Protein AF-A0A1B5L3J9-F1 (afdb_monomer)

Sequence (70 aa):
MEAKETLKARALQFLVQNKYKDRFKLKGPMLEPKSQPTYFKDLVREIEEAPKRTWLERLGKRLSGMIRLQ

InterPro domains:
  IPR037653 Cytochrome B pre-mRNA-processing protein 6 [PTHR28250] (2-65)

Foldseek 3Di:
DVVVVVVVVVVVVCVVVVVCVPVDPDDQCNCQDPVHGCVNVVVVVCVVCVVVDDPVVVVVVVVVVVVVVD

Mean predicted aligned error: 12.13 Å

pLDDT: mean 80.68, std 12.55, range [47.31, 97.38]

Structure (mmCIF, N/CA/C/O backbone):
data_AF-A0A1B5L3J9-F1
#
_entry.id   AF-A0A1B5L3J9-F1
#
loop_
_atom_site.group_PDB
_atom_site.id
_atom_site.type_symbol
_atom_site.label_atom_id
_atom_site.label_alt_id
_atom_site.label_comp_id
_atom_site.label_asym_id
_atom_site.label_entity_id
_atom_site.label_seq_id
_atom_site.pdbx_PDB_ins_code
_atom_site.Cartn_x
_atom_site.Cartn_y
_atom_site.Cartn_z
_atom_site.occupancy
_atom_site.B_iso_or_equiv
_atom_site.auth_seq_id
_atom_site.auth_comp_id
_atom_site.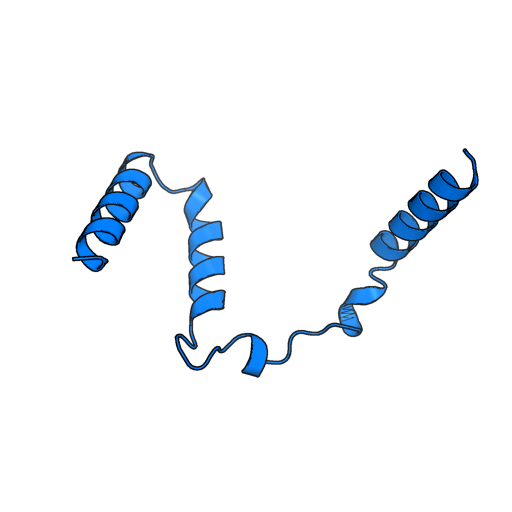auth_asym_id
_atom_site.auth_atom_id
_atom_site.pdbx_PDB_model_num
ATOM 1 N N . MET A 1 1 ? 30.862 -5.397 -13.861 1.00 63.19 1 MET A N 1
ATOM 2 C CA . MET A 1 1 ? 29.616 -5.158 -14.626 1.00 63.19 1 MET A CA 1
ATOM 3 C C . MET A 1 1 ? 28.643 -6.319 -14.415 1.00 63.19 1 MET A C 1
ATOM 5 O O . MET A 1 1 ? 27.528 -6.081 -13.969 1.00 63.19 1 MET A O 1
ATOM 9 N N . GLU A 1 2 ? 29.122 -7.555 -14.558 1.00 82.00 2 GLU A N 1
ATOM 10 C CA . GLU A 1 2 ? 28.368 -8.818 -14.439 1.00 82.00 2 GLU A CA 1
ATOM 11 C C . GLU A 1 2 ? 27.532 -8.985 -13.158 1.00 82.00 2 GLU A C 1
ATOM 13 O O . GLU A 1 2 ? 26.349 -9.292 -13.237 1.00 82.00 2 GLU A O 1
ATOM 18 N N . ALA A 1 3 ? 28.076 -8.699 -11.968 1.00 90.25 3 ALA A N 1
ATOM 19 C CA . ALA A 1 3 ? 27.337 -8.901 -10.712 1.00 90.25 3 ALA A CA 1
ATOM 20 C C . ALA A 1 3 ? 26.005 -8.120 -10.640 1.00 90.25 3 ALA A C 1
ATOM 22 O O . ALA A 1 3 ? 25.016 -8.613 -10.094 1.00 90.25 3 ALA A O 1
ATOM 23 N N . LYS A 1 4 ? 25.952 -6.910 -11.217 1.00 94.88 4 LYS A N 1
ATOM 24 C CA . LYS A 1 4 ? 24.718 -6.106 -11.272 1.00 94.88 4 LYS A CA 1
ATOM 25 C C . LYS A 1 4 ? 23.696 -6.719 -12.230 1.00 94.88 4 LYS A C 1
ATOM 27 O O . LYS A 1 4 ? 22.502 -6.668 -11.951 1.00 94.88 4 LYS A O 1
ATOM 32 N N . GLU A 1 5 ? 24.150 -7.289 -13.339 1.00 95.00 5 GLU A N 1
ATOM 33 C CA . GLU A 1 5 ? 23.278 -7.940 -14.321 1.00 95.00 5 GLU A CA 1
ATOM 34 C C . GLU A 1 5 ? 22.691 -9.236 -13.769 1.00 95.00 5 GLU A C 1
ATOM 36 O O . GLU A 1 5 ? 21.486 -9.455 -13.882 1.00 95.00 5 GLU A O 1
ATOM 41 N N . THR A 1 6 ? 23.486 -10.019 -13.039 1.00 96.06 6 THR A N 1
ATOM 42 C CA . THR A 1 6 ? 23.009 -11.217 -12.336 1.00 96.06 6 THR A CA 1
ATOM 43 C C . THR A 1 6 ? 21.919 -10.883 -11.315 1.00 96.06 6 THR A C 1
ATOM 45 O O . THR A 1 6 ? 20.909 -11.585 -11.224 1.00 96.06 6 THR A O 1
ATOM 48 N N . LEU A 1 7 ? 22.071 -9.782 -10.566 1.00 96.38 7 LEU A N 1
ATOM 49 C CA . LEU A 1 7 ? 21.037 -9.317 -9.634 1.00 96.38 7 LEU A CA 1
ATOM 50 C C . LEU A 1 7 ? 19.744 -8.920 -10.358 1.00 96.38 7 LEU A C 1
ATOM 52 O O . LEU A 1 7 ? 18.660 -9.280 -9.898 1.00 96.38 7 LEU A O 1
ATOM 56 N N . LYS A 1 8 ? 19.845 -8.234 -11.504 1.00 96.38 8 LYS A N 1
ATOM 57 C CA . LYS A 1 8 ? 18.678 -7.875 -12.328 1.00 96.38 8 LYS A CA 1
ATOM 58 C C . LYS A 1 8 ? 17.970 -9.116 -12.876 1.00 96.38 8 LYS A C 1
ATOM 60 O O . LYS A 1 8 ? 16.754 -9.219 -12.740 1.00 96.38 8 LYS A O 1
ATOM 65 N N . ALA A 1 9 ? 18.711 -10.078 -13.426 1.00 96.44 9 ALA A N 1
ATOM 66 C CA . ALA A 1 9 ? 18.150 -11.329 -13.939 1.00 96.44 9 ALA A CA 1
ATOM 67 C C . ALA A 1 9 ? 17.408 -12.109 -12.840 1.00 96.44 9 ALA A C 1
ATOM 69 O O . ALA A 1 9 ? 16.284 -12.570 -13.039 1.00 96.44 9 ALA A O 1
ATOM 70 N N . ARG A 1 10 ? 17.989 -12.181 -11.637 1.00 96.38 10 ARG A N 1
ATOM 71 C CA . ARG A 1 10 ? 17.351 -12.815 -10.476 1.00 96.38 10 ARG A CA 1
ATOM 72 C C . ARG A 1 10 ? 16.098 -12.064 -10.013 1.00 96.38 10 ARG A C 1
ATOM 74 O O . ARG A 1 10 ? 15.113 -12.702 -9.650 1.00 96.38 10 ARG A O 1
ATOM 81 N N . ALA A 1 11 ? 16.106 -10.731 -10.039 1.00 95.94 11 ALA A N 1
ATOM 82 C CA . ALA A 1 11 ? 14.921 -9.933 -9.725 1.00 95.94 11 ALA A CA 1
ATOM 83 C C . ALA A 1 11 ? 13.778 -10.215 -10.714 1.00 95.94 11 ALA A C 1
ATOM 85 O O . ALA A 1 11 ? 12.650 -10.457 -10.287 1.00 95.94 11 ALA A O 1
ATOM 86 N N . LEU A 1 12 ? 14.080 -10.276 -12.015 1.00 96.75 12 LEU A N 1
ATOM 87 C CA . LEU A 1 12 ? 13.105 -10.633 -13.051 1.00 96.75 12 LEU A CA 1
ATOM 88 C C . LEU A 1 12 ? 12.559 -12.050 -12.850 1.00 96.75 12 LEU A C 1
ATOM 90 O O . LEU A 1 12 ? 11.349 -12.255 -12.912 1.00 96.75 12 LEU A O 1
ATOM 94 N N . GLN A 1 13 ? 13.420 -13.013 -12.512 1.00 97.38 13 GLN A N 1
ATOM 95 C CA . GLN A 1 13 ? 12.991 -14.372 -12.184 1.00 97.38 13 GLN A CA 1
ATOM 96 C C . GLN A 1 13 ? 12.008 -14.392 -11.001 1.00 97.38 13 GLN A C 1
ATOM 98 O O . GLN A 1 13 ? 10.990 -15.082 -11.052 1.00 97.38 13 GLN A O 1
ATOM 103 N N . PHE A 1 14 ? 12.276 -13.619 -9.943 1.00 95.62 14 PHE A N 1
ATOM 104 C CA . PHE A 1 14 ? 11.382 -13.538 -8.783 1.00 95.62 14 PHE A CA 1
ATOM 105 C C . PHE A 1 14 ? 10.025 -12.918 -9.124 1.00 95.62 14 PHE A C 1
ATOM 107 O O . PHE A 1 14 ? 9.018 -13.352 -8.559 1.00 95.62 14 PHE A O 1
ATOM 114 N N . LEU A 1 15 ? 9.994 -11.942 -10.038 1.00 93.69 15 LEU A N 1
ATOM 115 C CA . LEU A 1 15 ? 8.755 -11.342 -10.535 1.00 93.69 15 LEU A CA 1
ATOM 116 C C . LEU A 1 15 ? 7.926 -12.359 -11.326 1.00 93.69 15 LEU A C 1
ATOM 118 O O . LEU A 1 15 ? 6.754 -12.547 -11.013 1.00 93.69 15 LEU A O 1
ATOM 122 N N . VAL A 1 16 ? 8.542 -13.071 -12.278 1.00 96.50 16 VAL A N 1
ATOM 123 C CA . VAL A 1 16 ? 7.864 -14.103 -13.089 1.00 96.50 16 VAL A CA 1
ATOM 124 C C . VAL A 1 16 ? 7.282 -15.208 -12.208 1.00 96.50 16 VAL A C 1
ATOM 126 O O . VAL A 1 16 ? 6.151 -15.640 -12.405 1.00 96.50 16 VAL A O 1
ATOM 129 N N . GLN A 1 17 ? 8.027 -15.635 -11.191 1.00 95.44 17 GLN A N 1
ATOM 130 C CA . GLN A 1 17 ? 7.579 -16.665 -10.253 1.00 95.44 17 GLN A CA 1
ATOM 131 C C . GLN A 1 17 ? 6.583 -16.151 -9.208 1.00 95.44 17 GLN A C 1
ATOM 133 O O . GLN A 1 17 ? 6.123 -16.935 -8.381 1.00 95.44 17 GLN A O 1
ATOM 138 N N . ASN A 1 18 ? 6.278 -14.847 -9.185 1.00 91.06 18 ASN A N 1
ATOM 139 C CA . ASN A 1 18 ? 5.477 -14.225 -8.131 1.00 91.06 18 ASN A CA 1
ATOM 140 C C . ASN A 1 18 ? 5.970 -14.609 -6.720 1.00 91.06 18 ASN A C 1
ATOM 142 O O . ASN A 1 18 ? 5.188 -14.811 -5.791 1.00 91.06 18 ASN A O 1
ATOM 146 N N . LYS A 1 19 ? 7.297 -14.711 -6.549 1.00 91.50 19 LYS A N 1
ATOM 147 C CA . LYS A 1 19 ? 7.956 -15.364 -5.401 1.00 91.50 19 LYS A CA 1
ATOM 148 C C . LYS A 1 19 ? 7.512 -14.832 -4.034 1.00 91.50 19 LYS A C 1
ATOM 150 O O . LYS A 1 19 ? 7.593 -15.534 -3.026 1.00 91.50 19 LYS A O 1
ATOM 155 N N . TYR A 1 20 ? 7.080 -13.577 -3.987 1.00 87.06 20 TYR A N 1
ATOM 156 C CA . TYR A 1 20 ? 6.714 -12.877 -2.761 1.00 87.06 20 TYR A CA 1
ATOM 157 C C . TYR A 1 20 ? 5.207 -12.735 -2.536 1.00 87.06 20 TYR A C 1
ATOM 159 O O . TYR A 1 20 ? 4.821 -12.199 -1.497 1.00 87.06 20 TYR A O 1
ATOM 167 N N . LYS A 1 21 ? 4.371 -13.254 -3.446 1.00 85.44 21 LYS A N 1
ATOM 168 C CA . LYS A 1 21 ? 2.906 -13.151 -3.385 1.00 85.44 21 LYS A CA 1
ATOM 169 C C . LYS A 1 21 ? 2.344 -13.607 -2.039 1.00 85.44 21 LYS A C 1
ATOM 171 O O . LYS A 1 21 ? 1.509 -12.923 -1.457 1.00 85.44 21 LYS A O 1
ATOM 176 N N . ASP A 1 22 ? 2.841 -14.730 -1.522 1.00 83.19 22 ASP A N 1
ATOM 177 C CA . ASP A 1 22 ? 2.360 -15.287 -0.257 1.00 83.19 22 ASP A CA 1
ATOM 178 C C . ASP A 1 22 ? 3.239 -14.947 0.953 1.00 83.19 22 ASP A C 1
ATOM 180 O O . ASP A 1 22 ? 2.798 -15.092 2.092 1.00 83.19 22 ASP A O 1
ATOM 184 N N . ARG A 1 23 ? 4.469 -14.467 0.729 1.00 82.06 23 ARG A N 1
ATOM 185 C CA . ARG A 1 23 ? 5.433 -14.190 1.806 1.00 82.06 23 ARG A CA 1
ATOM 186 C C . ARG A 1 23 ? 5.058 -12.949 2.614 1.00 82.06 23 ARG A C 1
ATOM 188 O O . ARG A 1 23 ? 5.234 -12.939 3.827 1.00 82.06 23 ARG A O 1
ATOM 195 N N . PHE A 1 24 ? 4.557 -11.913 1.946 1.00 79.00 24 PHE A N 1
ATOM 196 C CA . PHE A 1 24 ? 4.243 -10.622 2.562 1.00 79.00 24 PHE A CA 1
ATOM 197 C C . PHE A 1 24 ? 2.754 -10.298 2.458 1.00 79.00 24 PHE A C 1
ATOM 199 O O . PHE A 1 24 ? 2.381 -9.170 2.142 1.00 79.00 24 PHE A O 1
ATOM 206 N N . LYS A 1 25 ? 1.886 -11.290 2.699 1.00 77.62 25 LYS A N 1
ATOM 207 C CA . LYS A 1 25 ? 0.442 -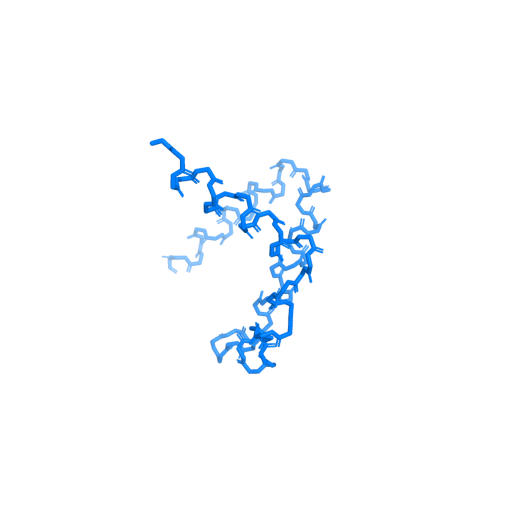11.037 2.752 1.00 77.62 25 LYS A CA 1
ATOM 208 C C . LYS A 1 25 ? 0.157 -9.981 3.812 1.00 77.62 25 LYS A C 1
ATOM 210 O O . LYS A 1 25 ? 0.386 -10.209 5.001 1.00 77.62 25 LYS A O 1
ATOM 215 N N . LEU A 1 26 ? -0.367 -8.844 3.368 1.00 76.00 26 LEU A N 1
ATOM 216 C CA . LEU A 1 26 ? -0.933 -7.846 4.260 1.00 76.00 26 LEU A CA 1
ATOM 217 C C . LEU A 1 26 ? -2.119 -8.504 4.969 1.00 76.00 26 LEU A C 1
ATOM 219 O O . LEU A 1 26 ? -3.056 -8.983 4.331 1.00 76.00 26 LEU A O 1
ATOM 223 N N . LYS A 1 27 ? -2.032 -8.618 6.295 1.00 76.88 27 LYS A N 1
ATOM 224 C CA . LYS A 1 27 ? -3.115 -9.168 7.117 1.00 76.88 27 LYS A CA 1
ATOM 225 C C . LYS A 1 27 ? -4.178 -8.090 7.320 1.00 76.88 27 LYS A C 1
ATOM 227 O O . LYS A 1 27 ? -3.831 -6.915 7.381 1.00 76.88 27 LYS A O 1
ATOM 232 N N . GLY A 1 28 ? -5.440 -8.492 7.487 1.00 76.62 28 GLY A N 1
ATOM 233 C CA . GLY A 1 28 ? -6.588 -7.582 7.650 1.00 76.62 28 GLY A CA 1
ATOM 234 C C . GLY A 1 28 ? -6.322 -6.361 8.547 1.00 76.62 28 GLY A C 1
ATOM 235 O O . GLY A 1 28 ? -6.474 -5.245 8.064 1.00 76.62 28 GLY A O 1
ATOM 236 N N . PRO A 1 29 ? -5.782 -6.524 9.772 1.00 78.62 29 PRO A N 1
ATOM 237 C CA . PRO A 1 29 ? -5.511 -5.392 10.665 1.00 78.62 29 PRO A CA 1
ATOM 238 C C . PRO A 1 29 ? -4.499 -4.362 10.133 1.00 78.62 29 PRO A C 1
ATOM 240 O O . PRO A 1 29 ? -4.515 -3.216 10.564 1.00 78.62 29 PRO A O 1
ATOM 243 N N . MET A 1 30 ? -3.610 -4.739 9.205 1.00 80.12 30 MET A N 1
ATOM 244 C CA . MET A 1 30 ? -2.703 -3.790 8.538 1.00 80.12 30 MET A CA 1
ATOM 245 C C . MET A 1 30 ? -3.410 -2.965 7.458 1.00 80.12 30 MET A C 1
ATOM 247 O O . MET A 1 30 ? -2.947 -1.877 7.128 1.00 80.12 30 MET A O 1
ATOM 251 N N . LEU A 1 31 ? -4.514 -3.476 6.908 1.00 84.94 31 LEU A N 1
ATOM 252 C CA . LEU A 1 31 ? -5.350 -2.790 5.920 1.00 84.94 31 LEU A CA 1
ATOM 253 C C . LEU A 1 31 ? -6.491 -1.986 6.567 1.00 84.94 31 LEU A C 1
ATOM 255 O O . LEU A 1 31 ? -7.250 -1.327 5.862 1.00 84.94 31 LEU A O 1
ATOM 259 N N . GLU A 1 32 ? -6.602 -2.021 7.894 1.00 88.88 32 GLU A N 1
ATOM 260 C CA . GLU A 1 32 ? -7.641 -1.339 8.668 1.00 88.88 32 GLU A CA 1
ATOM 261 C C . GLU A 1 32 ? -6.982 -0.500 9.774 1.00 88.88 32 GLU A C 1
ATOM 263 O O . GLU A 1 32 ? -7.025 -0.860 10.955 1.00 88.88 32 GLU A O 1
ATOM 268 N N . PRO A 1 33 ? -6.298 0.607 9.417 1.00 89.00 33 PRO A N 1
ATOM 269 C CA . PRO A 1 33 ? -5.613 1.419 10.411 1.00 89.00 33 PRO A CA 1
ATOM 270 C C . PRO A 1 33 ? -6.628 2.022 11.389 1.00 89.00 33 PRO A C 1
ATOM 272 O O . PRO A 1 33 ? -7.688 2.496 10.985 1.00 89.00 33 PRO A O 1
ATOM 275 N N . LYS A 1 34 ? -6.289 2.054 12.686 1.00 89.00 34 LYS A N 1
ATOM 276 C CA . LYS A 1 34 ? -7.199 2.526 13.752 1.00 89.00 34 LYS A CA 1
ATOM 277 C C . LYS A 1 34 ? -7.718 3.950 13.528 1.00 89.00 34 LYS A C 1
ATOM 279 O O . LYS A 1 34 ? -8.843 4.248 13.906 1.00 89.00 34 LYS A O 1
ATOM 284 N N . SER A 1 35 ? -6.900 4.818 12.935 1.00 90.00 35 SER A N 1
ATOM 285 C CA . SER A 1 35 ? -7.265 6.201 12.617 1.00 90.00 35 SER A CA 1
ATOM 286 C C . SER A 1 35 ? -8.275 6.313 11.472 1.00 90.00 35 SER A C 1
ATOM 288 O O . SER A 1 35 ? -9.034 7.276 11.439 1.00 90.00 35 SER A O 1
ATOM 290 N N . GLN A 1 36 ? -8.291 5.354 10.538 1.00 89.25 36 GLN A N 1
ATOM 291 C CA . GLN A 1 36 ? -9.214 5.328 9.404 1.00 89.25 36 GLN A CA 1
ATOM 292 C C . GLN A 1 36 ? -9.357 3.901 8.833 1.00 89.25 36 GLN A C 1
ATOM 294 O O . GLN A 1 36 ? -8.683 3.545 7.863 1.00 89.25 36 GLN A O 1
ATOM 299 N N . PRO A 1 37 ? -10.270 3.075 9.370 1.00 91.94 37 PRO A N 1
ATOM 300 C CA . PRO A 1 37 ? -10.393 1.667 8.975 1.00 91.94 37 PRO A CA 1
ATOM 301 C C . PRO A 1 37 ? -10.725 1.444 7.491 1.00 91.94 37 PRO A C 1
ATOM 303 O O . PRO A 1 37 ? -10.446 0.382 6.943 1.00 91.94 37 PRO A O 1
ATOM 306 N N . THR A 1 38 ? -11.307 2.439 6.816 1.00 90.81 38 THR A N 1
ATOM 307 C CA . THR A 1 38 ? -11.668 2.370 5.391 1.00 90.81 38 THR A CA 1
ATOM 308 C C . THR A 1 38 ? -10.585 2.890 4.446 1.00 90.81 38 THR A C 1
ATOM 310 O O . THR A 1 38 ? -10.777 2.820 3.236 1.00 90.81 38 THR A O 1
ATOM 313 N N . TYR A 1 39 ? -9.438 3.359 4.956 1.00 88.19 39 TYR A N 1
ATOM 314 C CA . TYR A 1 39 ? -8.422 4.086 4.183 1.00 88.19 39 TYR A CA 1
ATOM 315 C C . TYR A 1 39 ? -8.036 3.406 2.864 1.00 88.19 39 TYR A C 1
ATOM 317 O O . TYR A 1 39 ? -8.128 4.012 1.798 1.00 88.19 39 TYR A O 1
ATOM 325 N N . PHE A 1 40 ? -7.640 2.131 2.909 1.00 87.56 40 PHE A N 1
ATOM 326 C CA . PHE A 1 40 ? -7.192 1.429 1.705 1.00 87.56 40 PHE A CA 1
ATOM 327 C C . PHE A 1 40 ? -8.342 1.122 0.735 1.00 87.56 40 PHE A C 1
ATOM 329 O O . PHE A 1 40 ? -8.127 1.136 -0.475 1.00 87.56 40 PHE A O 1
ATOM 336 N N . LYS A 1 41 ? -9.567 0.901 1.236 1.00 88.19 41 LYS A N 1
ATOM 337 C CA . LYS A 1 41 ? -10.764 0.726 0.390 1.00 88.19 41 LYS A CA 1
ATOM 338 C C . LYS A 1 41 ? -11.104 2.026 -0.339 1.00 88.19 41 LYS A C 1
ATOM 340 O O . LYS A 1 41 ? -11.368 2.012 -1.539 1.00 88.19 41 LYS A O 1
ATOM 345 N N . ASP A 1 42 ? -11.043 3.145 0.378 1.00 88.50 42 ASP A N 1
ATOM 346 C CA . ASP A 1 42 ? -11.264 4.477 -0.177 1.00 88.50 42 ASP A CA 1
ATOM 347 C C . ASP A 1 42 ? -10.204 4.826 -1.225 1.00 88.50 42 ASP A C 1
ATOM 349 O O . ASP A 1 42 ? -10.548 5.296 -2.305 1.00 88.50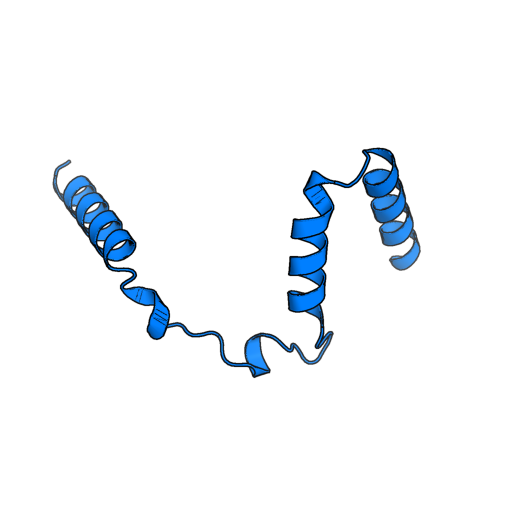 42 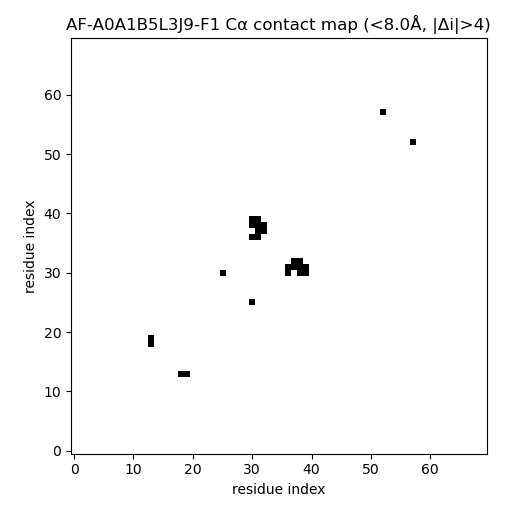ASP A O 1
ATOM 353 N N . LEU A 1 43 ? -8.933 4.523 -0.950 1.00 84.88 43 LEU A N 1
ATOM 354 C CA . LEU A 1 43 ? -7.825 4.763 -1.872 1.00 84.88 43 LEU A CA 1
ATOM 355 C C . LEU A 1 43 ? -7.980 3.988 -3.189 1.00 84.88 43 LEU A C 1
ATOM 357 O O . LEU A 1 43 ? -7.811 4.567 -4.260 1.00 84.88 43 LEU A O 1
ATOM 361 N N . VAL A 1 44 ? -8.322 2.695 -3.125 1.00 85.12 44 VAL A N 1
ATOM 362 C CA . VAL A 1 44 ? -8.558 1.871 -4.326 1.00 85.12 44 VAL A CA 1
ATOM 363 C C . VAL A 1 44 ? -9.689 2.464 -5.164 1.00 85.12 44 VAL A C 1
ATOM 365 O O . VAL A 1 44 ? -9.503 2.697 -6.357 1.00 85.12 44 VAL A O 1
ATOM 368 N N . ARG A 1 45 ? -10.812 2.815 -4.525 1.00 86.44 45 ARG A N 1
ATOM 369 C CA . ARG A 1 45 ? -11.934 3.497 -5.181 1.00 86.44 45 ARG A CA 1
ATOM 370 C C . ARG A 1 45 ? -11.495 4.804 -5.849 1.00 86.44 45 ARG A C 1
ATOM 372 O O . ARG A 1 45 ? -11.867 5.084 -6.983 1.00 86.44 45 ARG A O 1
ATOM 379 N N . GLU A 1 46 ? -10.671 5.610 -5.183 1.00 81.31 46 GLU A N 1
ATOM 380 C CA . GLU A 1 46 ? -10.171 6.858 -5.762 1.00 81.31 46 GLU A CA 1
ATOM 381 C C . GLU A 1 46 ? -9.264 6.655 -6.978 1.00 81.31 46 GLU A C 1
ATOM 383 O O . GLU A 1 46 ? -9.343 7.462 -7.907 1.00 81.31 46 GLU A O 1
ATOM 388 N N . ILE A 1 47 ? -8.430 5.612 -6.980 1.00 78.81 47 ILE A N 1
ATOM 389 C CA . ILE A 1 47 ? -7.549 5.257 -8.101 1.00 78.81 47 ILE A CA 1
ATOM 390 C C . ILE A 1 47 ? -8.370 4.761 -9.296 1.00 78.81 47 ILE A C 1
ATOM 392 O O . ILE A 1 47 ? -8.089 5.156 -10.426 1.00 78.81 47 ILE A O 1
ATOM 396 N N . GLU A 1 48 ? -9.404 3.951 -9.061 1.00 79.81 48 GLU A N 1
ATOM 397 C CA . GLU A 1 48 ? -10.314 3.459 -10.106 1.00 79.81 48 GLU A CA 1
ATOM 398 C C . GLU A 1 48 ? -11.176 4.574 -10.715 1.00 79.81 48 GLU A C 1
ATOM 400 O O . GLU A 1 48 ? -11.472 4.563 -11.912 1.00 79.81 48 GLU A O 1
ATOM 405 N N . GLU A 1 49 ? -11.551 5.571 -9.912 1.00 80.38 49 GLU A N 1
ATOM 406 C CA . GLU A 1 49 ? -12.299 6.742 -10.371 1.00 80.38 49 GLU A CA 1
ATOM 407 C C . GLU A 1 49 ? -11.396 7.780 -11.068 1.00 80.38 49 GLU A C 1
ATOM 409 O O . GLU A 1 49 ? -11.840 8.475 -11.981 1.00 80.38 49 GLU A O 1
ATOM 414 N N . ALA A 1 50 ? -10.113 7.885 -10.700 1.00 63.91 50 ALA A N 1
ATOM 415 C CA . ALA A 1 50 ? -9.163 8.860 -11.248 1.00 63.91 50 ALA A CA 1
ATOM 416 C C . ALA A 1 50 ? -9.017 8.911 -12.790 1.00 63.91 50 ALA A C 1
ATOM 418 O O . ALA A 1 50 ? -8.819 10.029 -13.287 1.00 63.91 50 ALA A O 1
ATOM 419 N N . PRO A 1 51 ? -9.093 7.801 -13.559 1.00 62.94 51 PRO A N 1
ATOM 420 C CA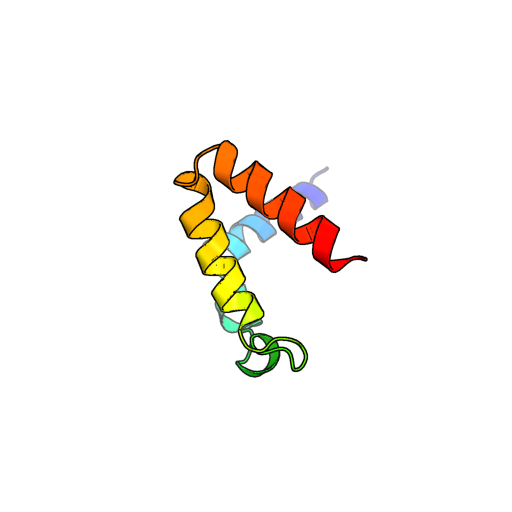 . PRO A 1 51 ? -9.092 7.851 -15.024 1.00 62.94 51 PRO A CA 1
ATOM 421 C C . PRO A 1 51 ? -10.421 8.335 -15.627 1.00 62.94 51 PRO A C 1
ATOM 423 O O . PRO A 1 51 ? -10.431 8.744 -16.783 1.00 62.94 51 PRO A O 1
ATOM 426 N N . LYS A 1 52 ? -11.527 8.318 -14.866 1.00 61.53 52 LYS A N 1
ATOM 427 C CA . LYS A 1 52 ? -12.856 8.786 -15.308 1.00 61.53 52 LYS A CA 1
ATOM 428 C C . LYS A 1 52 ? -13.206 10.198 -14.817 1.00 61.53 52 LYS A C 1
ATOM 430 O O . LYS A 1 52 ? -14.156 10.784 -15.322 1.00 61.53 52 LYS A O 1
ATOM 435 N N . ARG A 1 53 ? -12.460 10.740 -13.846 1.00 56.88 53 ARG A N 1
ATOM 436 C CA . ARG A 1 53 ? -12.716 12.064 -13.260 1.00 56.88 53 ARG A CA 1
ATOM 437 C C . ARG A 1 53 ? -12.287 13.208 -14.178 1.00 56.88 53 ARG A C 1
ATOM 439 O O . ARG A 1 53 ? -11.126 13.291 -14.590 1.00 56.88 53 ARG A O 1
ATOM 446 N N . THR A 1 54 ? -13.203 14.139 -14.418 1.00 64.06 54 THR A N 1
ATOM 447 C CA . THR A 1 54 ? -12.973 15.362 -15.199 1.00 64.06 54 THR A CA 1
ATOM 448 C C . THR A 1 54 ? -12.027 16.301 -14.432 1.00 64.06 54 THR A C 1
ATOM 450 O O . THR A 1 54 ? -12.037 16.340 -13.201 1.00 64.06 54 THR A O 1
ATOM 453 N N . TRP A 1 55 ? -11.203 17.097 -15.125 1.00 59.34 55 TRP A N 1
ATOM 454 C CA . TRP A 1 55 ? -10.219 18.021 -14.519 1.00 59.34 55 TRP A CA 1
ATOM 455 C C . TRP A 1 55 ? -10.799 18.935 -13.410 1.00 59.34 55 TRP A C 1
ATOM 457 O O . TRP A 1 55 ? -10.114 19.228 -12.427 1.00 59.34 55 TRP A O 1
ATOM 467 N N . LEU A 1 56 ? -12.086 19.289 -13.504 1.00 58.94 56 LEU A N 1
ATOM 468 C CA . LEU A 1 56 ? -12.838 20.069 -12.509 1.00 58.94 56 LEU A CA 1
ATOM 469 C C . LEU A 1 56 ? -13.028 19.358 -11.155 1.00 58.94 56 LEU A C 1
ATOM 471 O O . LEU A 1 56 ? -12.941 19.997 -10.108 1.00 58.94 56 LEU A O 1
ATOM 475 N N . GLU A 1 57 ? -13.213 18.038 -11.136 1.00 65.50 57 GLU A N 1
ATOM 476 C CA . GLU A 1 57 ? -13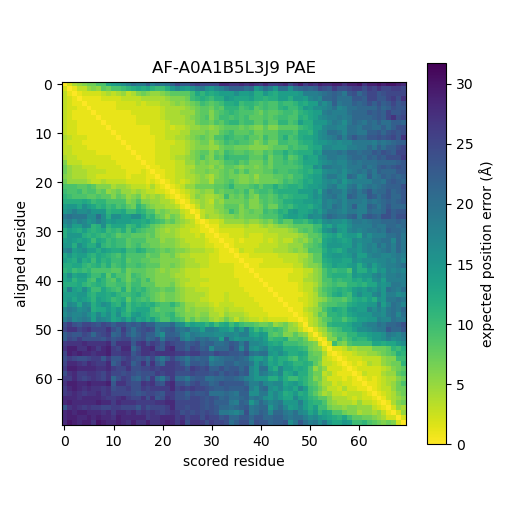.398 17.275 -9.889 1.00 65.50 57 GLU A CA 1
ATOM 477 C C . GLU A 1 57 ? -12.090 17.178 -9.093 1.00 65.50 57 GLU A C 1
ATOM 479 O O . GLU A 1 57 ? -12.087 17.196 -7.858 1.00 65.50 57 GLU A O 1
ATOM 484 N N . ARG A 1 58 ? -10.950 17.149 -9.800 1.00 67.19 58 ARG A N 1
ATOM 485 C CA . ARG A 1 58 ? -9.618 17.236 -9.182 1.00 67.19 58 ARG A CA 1
ATOM 486 C C . ARG A 1 58 ? -9.399 18.599 -8.522 1.00 67.19 58 ARG A C 1
ATOM 488 O O . ARG A 1 58 ? -8.799 18.657 -7.450 1.00 67.19 58 ARG A O 1
ATOM 495 N N . LEU A 1 59 ? -9.899 19.680 -9.126 1.00 67.31 59 LEU A N 1
ATOM 496 C CA . LEU A 1 59 ? -9.808 21.032 -8.566 1.00 67.31 59 LEU A CA 1
ATOM 497 C C . LEU A 1 59 ? -10.679 21.186 -7.306 1.00 67.31 59 LEU A C 1
ATOM 499 O O . LEU A 1 59 ? -10.197 21.690 -6.292 1.00 67.31 59 LEU A O 1
ATOM 503 N N . GLY A 1 60 ? -11.909 20.660 -7.324 1.00 72.06 60 GLY A N 1
ATOM 504 C CA . GLY A 1 60 ? -12.816 20.675 -6.169 1.00 72.06 60 GLY A CA 1
ATOM 505 C C . GLY A 1 60 ? -12.275 19.917 -4.950 1.00 72.06 60 GLY A C 1
ATOM 506 O O . GLY A 1 60 ? -12.328 20.430 -3.831 1.00 72.06 60 GLY A O 1
ATOM 507 N N . LYS A 1 61 ? -11.667 18.736 -5.146 1.00 68.44 61 LYS A N 1
ATOM 508 C CA . LYS A 1 61 ? -11.042 17.980 -4.042 1.00 68.44 61 LYS A CA 1
ATOM 509 C C . LYS A 1 61 ? -9.851 18.706 -3.413 1.00 68.44 61 LYS A C 1
ATOM 511 O O . LYS A 1 61 ? -9.689 18.658 -2.196 1.00 68.44 61 LYS A O 1
ATOM 516 N N . ARG A 1 62 ? -9.038 19.406 -4.213 1.00 70.31 62 ARG A N 1
ATOM 517 C CA . ARG A 1 62 ? -7.918 20.213 -3.693 1.00 70.31 62 ARG A CA 1
ATOM 518 C C . ARG A 1 62 ? -8.418 21.393 -2.859 1.00 70.31 62 ARG A C 1
ATOM 520 O O . ARG A 1 62 ? -7.873 21.633 -1.789 1.00 70.31 62 ARG A O 1
ATOM 527 N N . LEU A 1 63 ? -9.476 22.074 -3.305 1.00 72.25 63 LEU A N 1
ATOM 528 C CA . LEU A 1 63 ? -10.119 23.160 -2.552 1.00 72.25 63 LEU A CA 1
ATOM 529 C C . LEU A 1 63 ? -10.732 22.658 -1.232 1.00 72.25 63 LEU A C 1
ATOM 5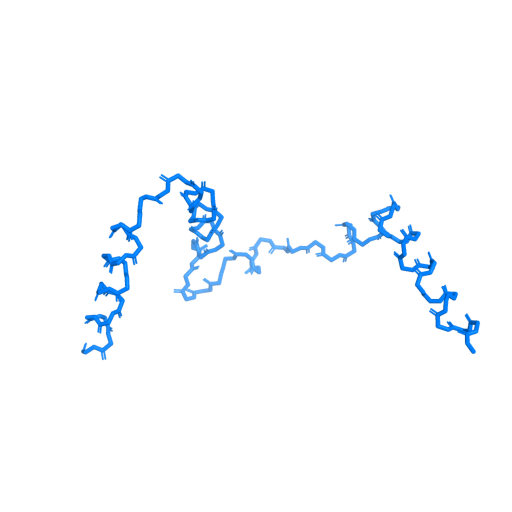31 O O . LEU A 1 63 ? -10.490 23.243 -0.181 1.00 72.25 63 LEU A O 1
ATOM 535 N N . SER A 1 64 ? -11.436 21.522 -1.260 1.00 72.56 64 SER A N 1
ATOM 536 C CA . SER A 1 64 ? -12.007 20.876 -0.067 1.00 72.56 64 SER A CA 1
ATOM 537 C C . SER A 1 64 ? -10.949 20.446 0.959 1.00 72.56 64 SER A C 1
ATOM 539 O O . SER A 1 64 ? -11.180 20.565 2.163 1.00 72.56 64 SER A O 1
ATOM 541 N N . GLY A 1 65 ? -9.792 19.957 0.504 1.00 69.69 65 GLY A N 1
ATOM 542 C CA . GLY A 1 65 ? -8.690 19.561 1.384 1.00 69.69 65 GLY A CA 1
ATOM 543 C C . GLY A 1 65 ? -8.035 20.735 2.116 1.00 69.69 65 GLY A C 1
ATOM 544 O O . GLY A 1 65 ? -7.606 20.565 3.251 1.00 69.69 65 GLY A O 1
ATOM 545 N N . MET A 1 66 ? -8.003 21.926 1.507 1.00 72.4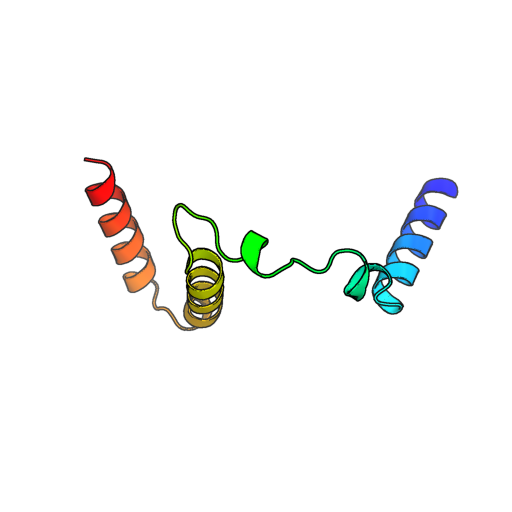4 66 MET A N 1
ATOM 546 C CA . MET A 1 66 ? -7.440 23.133 2.132 1.00 72.44 66 MET A CA 1
ATOM 547 C C . MET A 1 66 ? -8.338 23.697 3.240 1.00 72.44 66 MET A C 1
ATOM 549 O O . MET A 1 66 ? -7.827 24.163 4.250 1.00 72.44 66 MET A O 1
ATOM 553 N N . ILE A 1 67 ? -9.663 23.584 3.100 1.00 68.75 67 ILE A N 1
ATOM 554 C CA . ILE A 1 67 ? -10.631 24.049 4.112 1.00 68.75 67 ILE A CA 1
ATOM 555 C C . ILE A 1 67 ? -10.586 23.177 5.382 1.00 68.75 67 ILE A C 1
ATOM 557 O O . ILE A 1 67 ? -10.897 23.650 6.465 1.00 68.75 67 ILE A O 1
ATOM 561 N N . ARG A 1 68 ? -10.151 21.912 5.280 1.00 61.19 68 ARG A N 1
ATOM 562 C CA . ARG A 1 68 ? -9.965 21.009 6.436 1.00 61.19 68 ARG A CA 1
ATOM 563 C C . ARG A 1 68 ? -8.697 21.278 7.259 1.00 61.19 68 ARG A C 1
ATOM 565 O O . ARG A 1 68 ? -8.521 20.633 8.287 1.00 61.19 68 ARG A O 1
ATOM 572 N N . LEU A 1 69 ? -7.809 22.156 6.791 1.00 58.84 69 LEU A N 1
ATOM 573 C CA . LEU A 1 69 ? -6.577 22.548 7.488 1.00 58.84 69 LEU A CA 1
ATOM 574 C C . LEU A 1 69 ? -6.698 23.916 8.188 1.00 58.84 69 LEU A C 1
ATOM 576 O O . LEU A 1 69 ? -5.692 24.411 8.695 1.00 58.84 69 LEU A O 1
ATOM 580 N N . GLN A 1 70 ? -7.893 24.518 8.201 1.00 47.31 70 GLN A N 1
ATOM 581 C CA . GLN A 1 70 ? -8.228 25.691 9.015 1.00 47.31 70 GLN A CA 1
ATOM 582 C C . GLN A 1 70 ? -8.974 25.292 10.287 1.00 47.31 70 GLN A C 1
ATOM 584 O O . GLN A 1 70 ? -9.699 2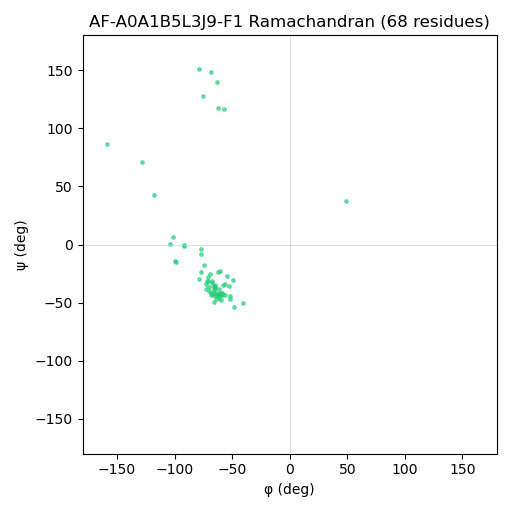4.270 10.248 1.00 47.31 70 GLN A O 1
#

Secondary structure (DSSP, 8-state):
-HHHHHHHHHHHHHHHTTTTTTTTPPPHHHHS-TT-TTHHHHHHHHHHHTTT--HHHHHHHHHHHHHTT-

Organism: Ustilaginoidea virens (NCBI:txid1159556)

Radius of gyration: 19.67 Å; Cα contacts (8 Å, |Δi|>4): 13; chains: 1; bounding box: 43×42×29 Å

Solvent-accessible surface area (backbone atoms only — not comparable to full-atom values): 4293 Å² total; per-residue (Å²): 116,64,71,62,53,54,52,50,54,51,51,53,51,39,59,77,65,48,67,54,66,77,76,69,61,80,49,70,72,76,58,34,42,92,95,45,54,54,50,57,63,52,49,53,52,50,60,68,42,54,86,76,56,54,77,66,58,59,52,52,53,55,56,55,57,55,62,71,76,105